Protein AF-A0A0F8VX07-F1 (afdb_monomer_lite)

Structure (mmCIF, N/CA/C/O backbone):
data_AF-A0A0F8VX07-F1
#
_entry.id   AF-A0A0F8VX07-F1
#
loop_
_atom_site.group_PDB
_atom_site.id
_atom_site.type_symbol
_atom_site.label_atom_id
_atom_site.label_alt_id
_atom_site.label_comp_id
_atom_site.label_asym_id
_atom_site.label_entity_id
_atom_site.label_seq_id
_atom_site.pdbx_PDB_ins_code
_atom_site.Cartn_x
_atom_site.Cartn_y
_atom_site.Cartn_z
_atom_site.occupancy
_atom_site.B_iso_or_equiv
_atom_site.auth_seq_id
_atom_site.auth_comp_id
_atom_site.auth_asym_id
_atom_site.auth_atom_id
_atom_site.pdbx_PDB_model_num
ATOM 1 N N . ILE A 1 1 ? 12.899 34.084 32.078 1.00 50.78 1 ILE A N 1
ATOM 2 C CA . ILE A 1 1 ? 12.122 33.249 31.124 1.00 50.78 1 ILE A CA 1
ATOM 3 C C . ILE A 1 1 ? 12.776 33.352 29.733 1.00 50.78 1 ILE A C 1
ATOM 5 O O . ILE A 1 1 ? 12.197 33.912 28.819 1.00 50.78 1 ILE A O 1
ATOM 9 N N . SER A 1 2 ? 14.027 32.893 29.565 1.00 53.34 2 SER A N 1
ATOM 10 C CA . SER A 1 2 ? 14.739 33.014 28.268 1.00 53.34 2 SER A CA 1
ATOM 11 C C . SER A 1 2 ? 15.815 31.951 27.984 1.00 53.34 2 SER A C 1
ATOM 13 O O . SER A 1 2 ? 16.407 31.970 26.912 1.00 53.34 2 SER A O 1
ATOM 15 N N . SER A 1 3 ? 16.046 30.975 28.867 1.00 54.25 3 SER A N 1
ATOM 16 C CA . SER A 1 3 ? 17.060 29.920 28.668 1.00 54.25 3 SER A CA 1
ATOM 17 C C . SER A 1 3 ? 16.508 28.588 28.139 1.00 54.25 3 SER A C 1
ATOM 19 O O . SER A 1 3 ? 17.275 27.675 27.851 1.00 54.25 3 SER A O 1
ATOM 21 N N . ASN A 1 4 ? 15.189 28.473 27.961 1.00 59.31 4 ASN A N 1
ATOM 22 C CA . ASN A 1 4 ? 14.521 27.222 27.580 1.00 59.31 4 ASN A CA 1
ATOM 23 C C . ASN A 1 4 ? 14.160 27.150 26.087 1.00 59.31 4 ASN A C 1
ATOM 25 O O . ASN A 1 4 ? 13.338 26.333 25.712 1.00 59.31 4 ASN A O 1
ATOM 29 N N . SER A 1 5 ? 14.704 28.013 25.226 1.00 62.50 5 SER A N 1
ATOM 30 C CA . SER A 1 5 ? 14.441 27.936 23.776 1.00 62.50 5 SER A CA 1
ATOM 31 C C . SER A 1 5 ? 15.572 27.200 23.054 1.00 62.50 5 SER A C 1
ATOM 33 O O . SER A 1 5 ? 15.346 26.237 22.325 1.00 62.50 5 SER A O 1
ATOM 35 N N . THR A 1 6 ? 16.824 27.569 23.332 1.00 66.00 6 THR A N 1
ATOM 36 C CA . THR A 1 6 ? 18.014 26.998 22.679 1.00 66.00 6 THR A CA 1
ATOM 37 C C . THR A 1 6 ? 18.253 25.526 23.016 1.00 66.00 6 THR A C 1
ATOM 39 O O . THR A 1 6 ? 18.688 24.768 22.149 1.00 66.00 6 THR A O 1
ATOM 42 N N . THR A 1 7 ? 17.922 25.085 24.232 1.00 72.75 7 THR A N 1
ATOM 43 C CA . THR A 1 7 ? 18.039 23.676 24.645 1.00 72.75 7 THR A CA 1
ATOM 44 C C . THR A 1 7 ? 17.040 22.772 23.927 1.00 72.75 7 THR A C 1
ATOM 46 O O . THR A 1 7 ? 17.403 21.661 23.548 1.00 72.75 7 THR A O 1
ATOM 49 N N . TYR A 1 8 ? 15.824 23.252 23.653 1.00 80.56 8 TYR A N 1
ATOM 50 C CA . TYR A 1 8 ? 14.815 22.498 22.904 1.00 80.56 8 TYR A CA 1
ATOM 51 C C . TYR A 1 8 ? 15.200 22.341 21.438 1.00 80.56 8 TYR A C 1
ATOM 53 O O . TYR A 1 8 ? 15.078 21.249 20.893 1.00 80.56 8 TYR A O 1
ATOM 61 N N . TRP A 1 9 ? 15.735 23.387 20.805 1.00 83.62 9 TRP A N 1
ATOM 62 C CA . TRP A 1 9 ? 16.236 23.289 19.431 1.00 83.62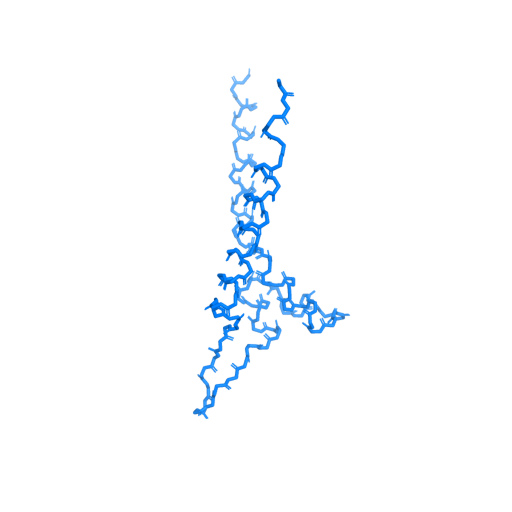 9 TRP A CA 1
ATOM 63 C C . TRP A 1 9 ? 17.455 22.370 19.320 1.00 83.62 9 TRP A C 1
ATOM 65 O O . TRP A 1 9 ? 17.537 21.569 18.388 1.00 83.62 9 TRP A O 1
ATOM 75 N N . ALA A 1 10 ? 18.379 22.425 20.283 1.00 86.00 10 ALA A N 1
ATOM 76 C CA . ALA A 1 10 ? 19.510 21.502 20.339 1.00 86.00 10 ALA A CA 1
ATOM 77 C C . ALA A 1 10 ? 19.051 20.048 20.555 1.00 86.00 10 ALA A C 1
ATOM 79 O O . ALA A 1 10 ? 19.519 19.147 19.854 1.00 86.00 10 ALA A O 1
ATOM 80 N N . ALA A 1 11 ? 18.094 19.823 21.461 1.00 88.75 11 ALA A N 1
ATOM 81 C CA . ALA A 1 11 ? 17.503 18.513 21.723 1.00 88.75 11 ALA A CA 1
ATOM 82 C C . ALA A 1 11 ? 16.723 17.979 20.514 1.00 88.75 11 ALA A C 1
ATOM 84 O O . ALA A 1 11 ? 16.900 16.821 20.146 1.00 88.75 11 ALA A O 1
ATOM 85 N N . LEU A 1 12 ? 15.935 18.818 19.836 1.00 88.44 12 LEU A N 1
ATOM 86 C CA . LEU A 1 12 ? 15.225 18.466 18.606 1.00 88.44 12 LEU A CA 1
ATOM 87 C C . LEU A 1 12 ? 16.211 18.115 17.487 1.00 88.44 12 LEU A C 1
ATOM 89 O O . LEU A 1 12 ? 16.044 17.100 16.821 1.00 88.44 12 LEU A O 1
ATOM 93 N N . CYS A 1 13 ? 17.281 18.893 17.305 1.00 86.38 13 CYS A N 1
ATOM 94 C CA . CYS A 1 13 ? 18.336 18.587 16.337 1.00 86.38 13 CYS A CA 1
ATOM 95 C C . CYS A 1 13 ? 19.041 17.258 16.641 1.00 86.38 13 CYS A C 1
ATOM 97 O O . CYS A 1 13 ? 19.322 16.489 15.717 1.00 86.38 13 CYS A O 1
ATOM 99 N N . LEU A 1 14 ? 19.321 16.968 17.915 1.00 88.38 14 LEU A N 1
ATOM 100 C CA . LEU A 1 14 ? 19.906 15.695 18.334 1.00 88.38 14 LEU A CA 1
ATOM 101 C C . LEU A 1 14 ? 18.923 14.536 18.117 1.00 88.38 14 LEU A C 1
ATOM 103 O O . LEU A 1 14 ? 19.305 13.515 17.553 1.00 88.38 14 LEU A O 1
ATOM 107 N N . TRP A 1 15 ? 17.651 14.718 18.466 1.00 92.06 15 TRP A N 1
ATOM 108 C CA . TRP A 1 15 ? 16.576 13.746 18.263 1.00 92.06 15 TRP A CA 1
ATOM 109 C C . TRP A 1 15 ? 16.349 13.441 16.777 1.00 92.06 1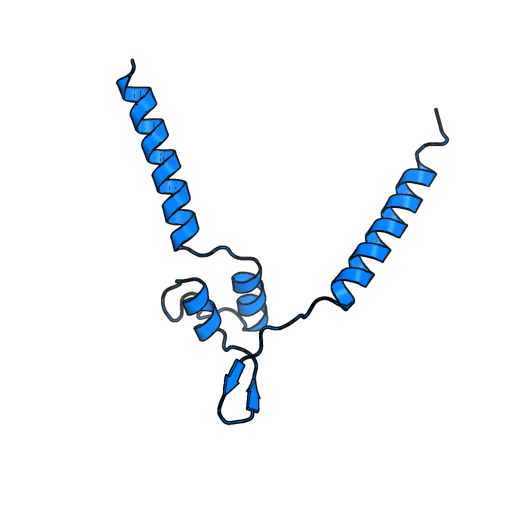5 TRP A C 1
ATOM 111 O O . TRP A 1 15 ? 16.310 12.279 16.380 1.00 92.06 15 TRP A O 1
ATOM 121 N N . LEU A 1 16 ? 16.328 14.464 15.918 1.00 90.94 16 LEU A N 1
ATOM 122 C CA . LEU A 1 16 ? 16.248 14.301 14.465 1.00 90.94 16 LEU A CA 1
ATOM 123 C C . LEU A 1 16 ? 17.481 13.582 13.897 1.00 90.94 16 LEU A C 1
ATOM 125 O O . LEU A 1 16 ? 17.339 12.748 13.001 1.00 90.94 16 LEU A O 1
ATOM 129 N N . LYS A 1 17 ? 18.690 13.864 14.406 1.00 90.81 17 LYS A N 1
ATOM 130 C CA . LYS A 1 17 ? 19.912 13.126 14.032 1.00 90.81 17 LYS A CA 1
ATOM 131 C C . LYS A 1 17 ? 19.826 11.661 14.456 1.00 90.81 17 LYS A C 1
ATOM 133 O O . LYS A 1 17 ? 20.135 10.795 13.645 1.00 90.81 17 LYS A O 1
ATOM 138 N N . ILE A 1 18 ? 19.359 11.382 15.671 1.00 90.56 18 ILE A N 1
ATOM 139 C CA . ILE A 1 18 ? 19.150 10.021 16.181 1.00 90.56 18 ILE A CA 1
ATOM 140 C C . ILE A 1 18 ? 18.134 9.276 15.307 1.00 90.56 18 ILE A C 1
ATOM 142 O O . ILE A 1 18 ? 18.434 8.179 14.847 1.00 90.56 18 ILE A O 1
ATOM 146 N N . ILE A 1 19 ? 16.992 9.885 14.972 1.00 87.19 19 ILE A N 1
ATOM 147 C CA . ILE A 1 19 ? 15.982 9.278 14.087 1.00 87.19 19 ILE A CA 1
ATOM 148 C C . ILE A 1 19 ? 16.556 8.980 12.702 1.00 87.19 19 ILE A C 1
ATOM 150 O O . ILE A 1 19 ? 16.326 7.898 12.160 1.00 87.19 19 ILE A O 1
ATOM 154 N N . LYS A 1 20 ? 17.315 9.914 12.116 1.00 86.56 20 LYS A N 1
ATOM 155 C CA . LYS A 1 20 ? 17.973 9.698 10.817 1.00 86.56 20 LYS A CA 1
ATOM 156 C C . LYS A 1 20 ? 18.976 8.546 10.880 1.00 86.56 20 LYS A C 1
ATOM 158 O O . LYS A 1 20 ? 19.020 7.737 9.956 1.00 86.56 20 LYS A O 1
ATOM 163 N N . THR A 1 21 ? 19.739 8.448 11.967 1.00 85.06 21 THR A N 1
ATOM 164 C CA . THR A 1 21 ? 20.671 7.341 12.206 1.00 85.06 21 THR A CA 1
ATOM 165 C C . THR A 1 21 ? 19.923 6.018 12.337 1.00 85.06 21 THR A C 1
ATOM 167 O O . THR A 1 21 ? 20.267 5.070 11.644 1.00 85.06 21 THR A O 1
ATOM 170 N N . ILE A 1 22 ? 18.850 5.955 13.128 1.00 86.31 22 ILE A N 1
ATOM 171 C CA . ILE A 1 22 ? 18.040 4.739 13.302 1.00 86.31 22 ILE A CA 1
ATOM 172 C C . ILE A 1 22 ? 17.428 4.292 11.966 1.00 86.31 22 ILE A C 1
ATOM 174 O O . ILE A 1 22 ? 17.564 3.129 11.587 1.00 86.31 22 ILE A O 1
ATOM 178 N N . LYS A 1 23 ? 16.847 5.216 11.187 1.00 81.69 23 LYS A N 1
ATOM 179 C CA . LYS A 1 23 ? 16.286 4.914 9.855 1.00 81.69 23 LYS A CA 1
ATOM 180 C C . LYS A 1 23 ? 17.319 4.366 8.862 1.00 81.69 23 LYS A C 1
ATOM 182 O O . LYS A 1 23 ? 16.933 3.684 7.918 1.00 81.69 23 LYS A O 1
ATOM 187 N N . LYS A 1 24 ? 18.616 4.644 9.043 1.00 80.44 24 LYS A N 1
ATOM 188 C CA . LYS A 1 24 ? 19.688 4.108 8.185 1.00 80.44 24 LYS A CA 1
ATOM 189 C C . LYS A 1 24 ? 19.908 2.608 8.392 1.00 80.44 24 LYS A C 1
ATOM 191 O O . LYS A 1 24 ? 20.252 1.923 7.434 1.00 80.44 24 LYS A O 1
ATOM 196 N N . TYR A 1 25 ? 19.733 2.122 9.619 1.00 80.62 25 TYR A N 1
ATOM 197 C CA . TYR A 1 25 ? 19.974 0.722 9.983 1.00 80.62 25 TYR A CA 1
ATOM 198 C C . TYR A 1 25 ? 18.722 -0.155 9.887 1.00 80.62 25 TYR A C 1
ATOM 200 O O . TYR A 1 25 ? 18.823 -1.372 10.017 1.00 80.62 25 TYR A O 1
ATOM 208 N N . LEU A 1 26 ? 17.552 0.438 9.635 1.00 76.56 26 LEU A N 1
ATOM 209 C CA . LEU A 1 26 ? 16.325 -0.319 9.427 1.00 76.56 26 LEU A CA 1
ATOM 210 C C . LEU A 1 26 ? 16.381 -1.053 8.069 1.00 76.56 26 LEU A C 1
ATOM 212 O O . LEU A 1 26 ? 16.724 -0.428 7.058 1.00 76.56 26 LEU A O 1
ATOM 216 N N . PRO A 1 27 ? 16.048 -2.356 8.006 1.00 67.94 27 PRO A N 1
ATOM 217 C CA . PRO A 1 27 ? 15.938 -3.070 6.739 1.00 67.94 27 PRO A CA 1
ATOM 218 C C . PRO A 1 27 ? 14.881 -2.394 5.858 1.00 67.94 27 PRO A C 1
ATOM 220 O O . PRO A 1 27 ? 13.712 -2.317 6.221 1.00 67.94 27 PRO A O 1
ATOM 223 N N . LYS A 1 28 ? 15.320 -1.859 4.714 1.00 65.69 28 LYS A N 1
ATOM 224 C CA . LYS A 1 28 ? 14.487 -1.029 3.830 1.00 65.69 28 LYS A CA 1
ATOM 225 C C . LYS A 1 28 ? 13.479 -1.815 3.000 1.00 65.69 28 LYS A C 1
ATOM 227 O O . LYS A 1 28 ? 12.391 -1.315 2.758 1.00 65.69 28 LYS A O 1
ATOM 232 N N . ASP A 1 29 ? 13.843 -3.027 2.584 1.00 71.00 29 ASP A N 1
ATOM 233 C CA . ASP A 1 29 ? 13.095 -3.747 1.559 1.00 71.00 29 ASP A CA 1
ATOM 234 C C . ASP A 1 29 ? 12.832 -5.188 1.998 1.00 71.00 29 ASP A C 1
ATOM 236 O O . ASP A 1 29 ? 13.767 -5.946 2.280 1.00 71.00 29 ASP A O 1
ATOM 240 N N . GLN A 1 30 ? 11.558 -5.573 1.985 1.00 73.62 30 GLN A N 1
ATOM 241 C CA . GLN A 1 30 ? 11.147 -6.973 2.001 1.00 73.62 30 GLN A CA 1
ATOM 242 C C . GLN A 1 30 ? 11.700 -7.644 0.732 1.00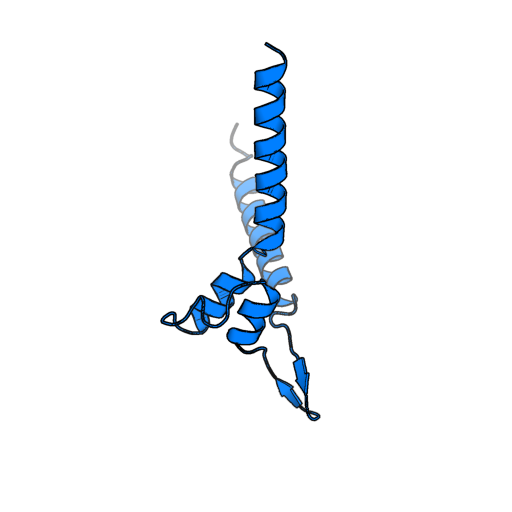 73.62 30 GLN A C 1
ATOM 244 O O . GLN A 1 30 ? 11.544 -7.136 -0.383 1.00 73.62 30 GLN A O 1
ATOM 249 N N . LYS A 1 31 ? 12.406 -8.763 0.901 1.00 82.44 31 LYS A N 1
ATOM 250 C CA . LYS A 1 31 ? 13.000 -9.534 -0.198 1.00 82.44 31 LYS A CA 1
ATOM 251 C C . LYS A 1 31 ? 12.422 -10.934 -0.182 1.00 82.44 31 LYS A C 1
ATOM 253 O O . LYS A 1 31 ? 12.330 -11.552 0.874 1.00 82.44 31 LYS A O 1
ATOM 258 N N . VAL A 1 32 ? 12.091 -11.434 -1.362 1.00 85.81 32 VAL A N 1
ATOM 259 C CA . VAL A 1 32 ? 11.613 -12.801 -1.545 1.00 85.81 32 VAL A CA 1
ATOM 260 C C . VAL A 1 32 ? 12.754 -13.642 -2.098 1.00 85.81 32 VAL A C 1
ATOM 262 O O . VAL A 1 32 ? 13.481 -13.211 -2.999 1.00 85.81 32 VAL A O 1
ATOM 265 N N . TYR A 1 33 ? 12.917 -14.840 -1.540 1.00 89.50 33 TYR A N 1
ATOM 266 C CA . TYR A 1 33 ? 13.828 -15.852 -2.056 1.00 89.50 33 TYR A CA 1
ATOM 267 C C . TYR A 1 33 ? 13.049 -16.801 -2.968 1.00 89.50 33 TYR A C 1
ATOM 269 O O . TYR A 1 33 ? 12.195 -17.550 -2.501 1.00 89.50 33 TYR A O 1
ATOM 277 N N . GLN A 1 34 ? 13.322 -16.745 -4.269 1.00 87.81 34 GLN A N 1
ATOM 278 C CA . GLN A 1 34 ? 12.724 -17.615 -5.285 1.00 87.81 34 GLN A CA 1
ATOM 279 C C . GLN A 1 34 ? 13.828 -18.106 -6.221 1.00 87.81 34 GLN A C 1
ATOM 281 O O . GLN A 1 34 ? 14.720 -17.341 -6.584 1.00 87.81 34 GLN A O 1
ATOM 286 N N . ASP A 1 35 ? 13.804 -19.390 -6.579 1.00 85.88 35 ASP A N 1
ATOM 287 C CA . ASP A 1 35 ? 14.723 -19.995 -7.557 1.00 85.88 35 ASP A CA 1
ATOM 288 C C . ASP A 1 35 ? 16.211 -19.708 -7.296 1.00 85.88 35 ASP A C 1
ATOM 290 O O . ASP A 1 35 ? 16.987 -19.369 -8.191 1.00 85.88 35 ASP A O 1
ATOM 294 N N . LYS A 1 36 ? 16.619 -19.831 -6.027 1.00 90.62 36 LYS A N 1
ATOM 295 C CA . LYS A 1 36 ? 17.983 -19.555 -5.544 1.00 90.62 36 LYS A CA 1
ATOM 296 C C . LYS A 1 36 ? 18.447 -18.101 -5.725 1.00 90.62 36 LYS A C 1
ATOM 298 O O . LYS A 1 36 ? 19.640 -17.820 -5.606 1.00 90.62 36 LYS A O 1
ATOM 303 N N . ARG A 1 37 ? 17.530 -17.163 -5.988 1.00 87.75 37 ARG A N 1
ATOM 304 C CA . ARG A 1 37 ? 17.812 -15.732 -6.160 1.00 87.75 37 ARG A CA 1
ATOM 305 C C . ARG A 1 37 ? 16.969 -14.885 -5.206 1.00 87.75 37 ARG A C 1
ATOM 307 O O . ARG A 1 37 ? 15.787 -15.131 -4.988 1.00 87.75 37 ARG A O 1
ATOM 314 N N . CYS A 1 38 ? 17.590 -13.847 -4.652 1.00 88.50 38 CYS A N 1
ATOM 315 C CA . CYS A 1 38 ? 16.885 -12.825 -3.883 1.00 88.50 38 CYS A CA 1
ATOM 316 C C . CYS A 1 38 ? 16.368 -11.748 -4.839 1.00 88.50 38 CYS A C 1
ATOM 318 O O . CYS A 1 38 ? 17.173 -11.078 -5.491 1.00 88.50 38 CYS A O 1
ATOM 320 N N . ARG A 1 39 ? 15.051 -11.537 -4.885 1.00 88.50 39 ARG A N 1
ATOM 321 C CA . ARG A 1 39 ? 14.433 -10.434 -5.636 1.00 88.50 39 ARG A CA 1
ATOM 322 C C . ARG A 1 39 ? 13.545 -9.572 -4.744 1.00 88.50 39 ARG A C 1
ATOM 324 O O . ARG A 1 39 ? 13.141 -9.984 -3.657 1.00 88.50 39 ARG A O 1
ATOM 331 N N . LYS A 1 40 ? 13.249 -8.361 -5.212 1.00 86.88 40 LYS A N 1
ATOM 332 C CA . LYS A 1 40 ? 12.222 -7.508 -4.602 1.00 86.88 40 LYS A CA 1
ATOM 333 C C . LYS A 1 40 ? 10.833 -8.045 -4.954 1.00 86.88 40 LYS A C 1
ATOM 335 O O . LYS A 1 40 ? 10.671 -8.705 -5.988 1.00 86.88 40 LYS A O 1
ATOM 340 N N . LEU A 1 41 ? 9.858 -7.772 -4.091 1.00 88.19 41 LEU A N 1
ATOM 341 C CA . LEU A 1 41 ? 8.457 -8.014 -4.416 1.00 88.19 41 LEU A CA 1
ATOM 342 C C . LEU A 1 41 ? 8.036 -7.098 -5.566 1.00 88.19 41 LEU A C 1
ATOM 344 O O . LEU A 1 41 ? 8.463 -5.947 -5.648 1.00 88.19 41 LEU A O 1
ATOM 348 N N . THR A 1 42 ? 7.208 -7.631 -6.450 1.00 89.31 42 THR A N 1
ATOM 349 C CA . THR A 1 42 ? 6.563 -6.871 -7.515 1.00 89.31 42 THR A CA 1
ATOM 350 C C . THR A 1 42 ? 5.424 -6.027 -6.939 1.00 89.31 42 THR A C 1
ATOM 352 O O . THR A 1 42 ? 4.851 -6.391 -5.909 1.00 89.31 42 THR A O 1
ATOM 355 N N . PRO A 1 43 ? 5.037 -4.924 -7.599 1.00 88.00 43 PRO A N 1
ATOM 356 C CA . PRO A 1 43 ? 3.924 -4.099 -7.131 1.00 88.00 43 PRO A CA 1
ATOM 357 C C . PRO A 1 43 ? 2.609 -4.882 -6.985 1.00 88.00 43 PRO A C 1
ATOM 359 O O . PRO A 1 43 ? 1.830 -4.618 -6.079 1.00 88.00 43 PRO A O 1
ATOM 362 N N . LEU A 1 44 ? 2.397 -5.892 -7.833 1.00 89.81 44 LEU A N 1
ATOM 363 C CA . LEU A 1 44 ? 1.216 -6.756 -7.793 1.00 89.81 44 LEU A CA 1
ATOM 364 C C . LEU A 1 44 ? 1.214 -7.673 -6.558 1.00 89.81 44 LEU A C 1
ATOM 366 O O . LEU A 1 44 ? 0.179 -7.884 -5.932 1.00 89.81 44 LEU A O 1
ATOM 370 N N . GLU A 1 45 ? 2.379 -8.183 -6.149 1.00 89.75 45 GLU A N 1
ATOM 371 C CA . GLU A 1 45 ? 2.501 -8.928 -4.889 1.00 89.75 45 GLU A CA 1
ATOM 372 C C . GLU A 1 45 ? 2.197 -8.031 -3.679 1.00 89.75 45 GLU A C 1
ATOM 374 O O . GLU A 1 45 ? 1.530 -8.480 -2.749 1.00 89.75 45 GLU A O 1
ATOM 379 N N . TYR A 1 46 ? 2.618 -6.760 -3.706 1.00 89.50 46 TYR A N 1
ATOM 380 C CA . TYR A 1 46 ? 2.272 -5.787 -2.662 1.00 89.50 46 TYR A CA 1
ATOM 381 C C . TYR A 1 46 ? 0.765 -5.510 -2.589 1.00 89.50 46 TYR A C 1
ATOM 383 O O . TYR A 1 46 ? 0.221 -5.477 -1.487 1.00 89.50 46 TYR A O 1
ATOM 391 N N . GLU A 1 47 ? 0.084 -5.358 -3.728 1.00 89.62 47 GLU A N 1
ATOM 392 C CA . GLU A 1 47 ? -1.377 -5.194 -3.773 1.00 89.62 47 GLU A CA 1
ATOM 393 C C . GLU A 1 47 ? -2.085 -6.373 -3.096 1.00 89.62 47 GLU A C 1
ATOM 395 O O . GLU A 1 47 ? -2.908 -6.184 -2.200 1.00 89.62 47 GLU A O 1
ATOM 400 N N . ARG A 1 48 ? -1.688 -7.600 -3.444 1.00 91.12 48 ARG A N 1
ATOM 401 C CA . ARG A 1 48 ? -2.271 -8.819 -2.869 1.00 91.12 48 ARG A CA 1
ATOM 402 C C . ARG A 1 48 ? -2.020 -8.950 -1.371 1.00 91.12 48 ARG A C 1
ATOM 404 O O . ARG A 1 48 ? -2.931 -9.329 -0.640 1.00 91.12 48 ARG A O 1
ATOM 411 N N . ILE A 1 49 ? -0.817 -8.608 -0.900 1.00 88.94 49 ILE A N 1
ATOM 412 C CA . ILE A 1 49 ? -0.494 -8.592 0.539 1.00 88.94 49 ILE A CA 1
ATOM 413 C C . ILE A 1 49 ? -1.387 -7.596 1.285 1.00 88.94 49 ILE A C 1
ATOM 415 O O . ILE A 1 49 ? -1.812 -7.872 2.403 1.00 88.94 49 ILE A O 1
ATOM 419 N N . GLN A 1 50 ? -1.720 -6.470 0.654 1.00 89.38 50 GLN A N 1
ATOM 420 C CA . GLN A 1 50 ? -2.633 -5.475 1.213 1.00 89.38 50 GLN A CA 1
ATOM 421 C C . GLN A 1 50 ? -4.120 -5.837 1.050 1.00 89.38 50 GLN A C 1
ATOM 423 O O . GLN A 1 50 ? -4.988 -5.038 1.410 1.00 89.38 50 GLN A O 1
ATOM 428 N N . THR A 1 51 ? -4.441 -7.041 0.554 1.00 91.06 51 THR A N 1
ATOM 429 C CA . THR A 1 51 ? -5.802 -7.510 0.217 1.00 91.06 51 THR A CA 1
ATOM 430 C C . THR A 1 51 ? -6.516 -6.635 -0.824 1.00 91.06 51 THR A C 1
ATOM 432 O O . THR A 1 51 ? -7.744 -6.587 -0.871 1.00 91.06 51 THR A O 1
ATOM 435 N N . LEU A 1 52 ? -5.750 -5.933 -1.666 1.00 89.06 52 LEU A N 1
ATOM 436 C CA . LEU A 1 52 ? -6.274 -5.129 -2.770 1.00 89.06 52 LEU A CA 1
ATOM 437 C C . LEU A 1 52 ? -6.594 -6.017 -3.983 1.00 89.06 52 LEU A C 1
ATOM 439 O O . LEU A 1 52 ? -5.928 -7.036 -4.192 1.00 89.06 52 LEU A O 1
ATOM 443 N N . PRO A 1 53 ? -7.589 -5.636 -4.805 1.00 89.44 53 PRO A N 1
ATOM 444 C CA . PRO A 1 53 ? -7.841 -6.313 -6.069 1.00 89.44 53 PRO A CA 1
ATOM 445 C C . PRO A 1 53 ? -6.647 -6.148 -7.019 1.00 89.44 53 PRO A C 1
ATOM 447 O O . PRO A 1 53 ? -5.944 -5.134 -6.990 1.00 89.44 53 PRO A O 1
ATOM 450 N N . ASP A 1 54 ? -6.435 -7.145 -7.877 1.00 89.81 54 ASP A N 1
ATOM 451 C CA . ASP A 1 54 ? -5.342 -7.132 -8.851 1.00 89.81 54 ASP A CA 1
ATOM 452 C C . ASP A 1 54 ? -5.419 -5.871 -9.735 1.00 89.81 54 ASP A C 1
ATOM 454 O O . ASP A 1 54 ? -6.478 -5.551 -10.279 1.00 89.81 54 ASP A O 1
ATOM 458 N N . ASN A 1 55 ? -4.288 -5.176 -9.907 1.00 88.38 55 ASN A N 1
ATOM 459 C CA . ASN A 1 55 ? -4.151 -3.944 -10.695 1.00 88.38 55 ASN A CA 1
ATOM 460 C C . ASN A 1 55 ? -4.865 -2.708 -10.119 1.00 88.38 55 ASN A C 1
ATOM 462 O O . ASN A 1 55 ? -5.089 -1.738 -10.844 1.00 88.38 55 ASN A O 1
ATOM 466 N N . TYR A 1 56 ? -5.154 -2.680 -8.814 1.00 87.44 56 TYR A N 1
ATOM 467 C 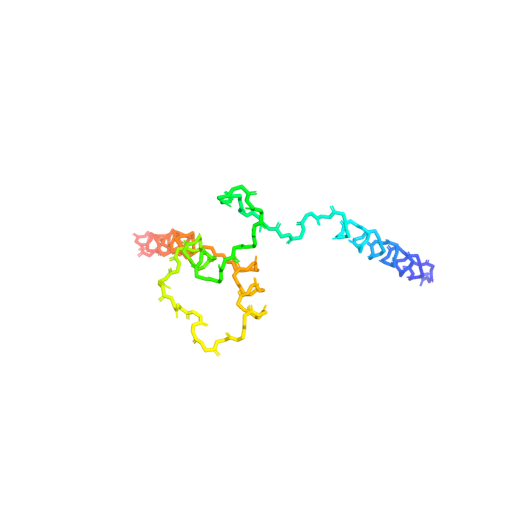CA . TYR A 1 56 ? -5.751 -1.509 -8.158 1.00 87.44 56 TYR A CA 1
ATOM 468 C C . TYR A 1 56 ? -4.956 -0.210 -8.381 1.00 87.44 56 TYR A C 1
ATOM 470 O O . TYR A 1 56 ? -5.539 0.865 -8.496 1.00 87.44 56 TYR A O 1
ATOM 478 N N . THR A 1 57 ? -3.624 -0.294 -8.476 1.00 86.94 57 THR A N 1
ATOM 479 C CA . THR A 1 57 ? -2.753 0.875 -8.693 1.00 86.94 57 THR A CA 1
ATOM 480 C C . THR A 1 57 ? -2.225 0.986 -10.130 1.00 86.94 57 THR A C 1
ATOM 482 O O . THR A 1 57 ? -1.184 1.603 -10.380 1.00 86.94 57 THR A O 1
ATOM 485 N N . GLN A 1 58 ? -2.935 0.403 -11.102 1.00 87.25 58 GLN A N 1
ATOM 486 C CA . GLN A 1 58 ? -2.592 0.513 -12.520 1.00 87.25 58 GLN A CA 1
ATOM 487 C C . GLN A 1 58 ? -2.656 1.976 -12.990 1.00 87.25 58 GLN A C 1
ATOM 489 O O . GLN A 1 58 ? -3.655 2.662 -12.806 1.00 87.25 58 GLN A O 1
ATOM 494 N N . GLY A 1 59 ? -1.567 2.458 -13.597 1.00 86.31 59 GLY A N 1
ATOM 495 C CA . GLY A 1 59 ? -1.424 3.849 -14.054 1.00 86.31 59 GLY A CA 1
ATOM 496 C C . GLY A 1 59 ? -0.574 4.740 -13.142 1.00 86.31 59 GLY A C 1
ATOM 497 O O . GLY A 1 59 ? -0.219 5.849 -13.533 1.00 86.31 59 GLY A O 1
ATOM 498 N N . VAL A 1 60 ? -0.181 4.253 -11.963 1.00 87.31 60 VAL A N 1
ATOM 499 C CA . VAL A 1 60 ? 0.752 4.941 -11.061 1.00 87.31 60 VAL A CA 1
ATOM 500 C C . VAL A 1 60 ? 2.179 4.441 -11.311 1.00 87.31 60 VAL A C 1
ATOM 502 O O . VAL A 1 60 ? 2.395 3.248 -11.515 1.00 87.31 60 VAL A O 1
ATOM 505 N N . ALA A 1 61 ? 3.175 5.335 -11.285 1.00 89.38 61 ALA A N 1
ATOM 506 C CA . ALA A 1 61 ? 4.576 4.928 -11.427 1.00 89.38 61 ALA A CA 1
ATOM 507 C C . ALA A 1 61 ? 5.006 4.012 -10.270 1.00 89.38 61 ALA A C 1
ATOM 509 O O . ALA A 1 61 ? 4.656 4.264 -9.115 1.00 89.38 61 ALA A O 1
ATOM 510 N N . ASP A 1 62 ? 5.817 2.992 -10.558 1.00 86.06 62 ASP A N 1
ATOM 511 C CA . ASP A 1 62 ? 6.171 1.943 -9.590 1.00 86.06 62 ASP A CA 1
ATOM 512 C C . ASP A 1 62 ? 6.717 2.489 -8.264 1.00 86.06 62 ASP A C 1
ATOM 514 O O . ASP A 1 62 ? 6.342 2.008 -7.198 1.00 86.06 62 ASP A O 1
ATOM 518 N N . THR A 1 63 ? 7.524 3.553 -8.299 1.00 87.31 63 THR A N 1
ATOM 519 C CA . THR A 1 63 ? 8.040 4.220 -7.090 1.00 87.31 63 THR A CA 1
ATOM 520 C C . THR A 1 63 ? 6.920 4.684 -6.155 1.00 87.31 63 THR A C 1
ATOM 522 O O . THR A 1 63 ? 7.010 4.514 -4.941 1.00 87.31 63 THR A O 1
ATOM 525 N N . HIS A 1 64 ? 5.847 5.251 -6.707 1.00 88.75 64 HIS A N 1
ATOM 526 C CA . HIS A 1 64 ? 4.697 5.700 -5.925 1.00 88.75 64 HIS A CA 1
ATOM 527 C C . HIS A 1 64 ? 3.833 4.526 -5.462 1.00 88.75 64 HIS A C 1
ATOM 529 O O . HIS A 1 64 ? 3.276 4.596 -4.370 1.00 88.75 64 HIS A O 1
ATOM 535 N N . ARG A 1 65 ? 3.776 3.432 -6.232 1.00 88.62 65 ARG A N 1
ATOM 536 C CA . ARG A 1 65 ? 3.083 2.200 -5.823 1.00 88.62 65 ARG A CA 1
ATOM 537 C C . ARG A 1 65 ? 3.725 1.595 -4.575 1.00 88.62 65 ARG A C 1
ATOM 539 O O . ARG A 1 65 ? 3.009 1.279 -3.629 1.00 88.62 65 ARG A O 1
ATOM 546 N N . TYR A 1 66 ? 5.059 1.505 -4.535 1.00 87.62 66 TYR A N 1
ATOM 547 C CA . TYR A 1 66 ? 5.785 0.998 -3.362 1.00 87.62 66 TYR A CA 1
ATOM 548 C C . TYR A 1 66 ? 5.582 1.870 -2.122 1.00 87.62 66 TYR A C 1
ATOM 550 O O . TYR A 1 66 ? 5.357 1.335 -1.041 1.00 87.62 66 TYR A O 1
ATOM 558 N N . ASN A 1 67 ? 5.618 3.196 -2.274 1.00 87.69 67 ASN A N 1
ATOM 559 C CA . ASN A 1 67 ? 5.380 4.102 -1.150 1.00 87.69 67 ASN A CA 1
ATOM 560 C C . ASN A 1 67 ? 3.926 4.007 -0.663 1.00 87.69 67 ASN A C 1
ATOM 562 O O . ASN A 1 67 ? 3.689 3.829 0.525 1.00 87.69 6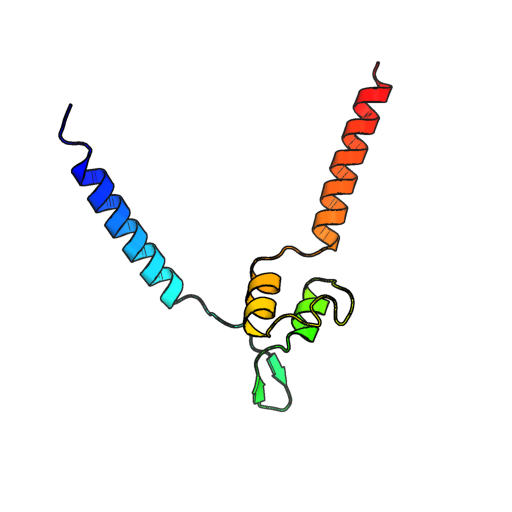7 ASN A O 1
ATOM 566 N N . GLY A 1 68 ? 2.952 4.040 -1.578 1.00 86.75 68 GLY A N 1
ATOM 567 C CA . GLY A 1 68 ? 1.531 3.973 -1.231 1.00 86.75 68 GLY A CA 1
ATOM 568 C C . GLY A 1 68 ? 1.135 2.659 -0.553 1.00 86.75 68 GLY A C 1
ATOM 569 O O . GLY A 1 68 ? 0.441 2.678 0.457 1.00 86.75 68 GLY A O 1
ATOM 570 N N . CYS A 1 69 ? 1.618 1.520 -1.056 1.00 87.19 69 CYS A N 1
ATOM 571 C CA . CYS A 1 69 ? 1.355 0.218 -0.431 1.00 87.19 69 CYS A CA 1
ATOM 572 C C . CYS A 1 69 ? 2.175 -0.011 0.850 1.00 87.19 69 CYS A C 1
ATOM 574 O O . CYS A 1 69 ? 1.807 -0.866 1.653 1.00 87.19 69 CYS A O 1
ATOM 576 N N . GLY A 1 70 ? 3.296 0.700 1.024 1.00 84.88 70 GLY A N 1
ATOM 577 C CA . GLY A 1 70 ? 4.150 0.619 2.211 1.00 84.88 70 GLY A CA 1
ATOM 578 C C . GLY A 1 70 ? 3.641 1.456 3.385 1.00 84.88 70 GLY A C 1
ATOM 579 O O . GLY A 1 70 ? 3.709 0.999 4.523 1.00 84.88 70 GLY A O 1
ATOM 580 N N . ASP A 1 71 ? 3.107 2.648 3.108 1.00 85.50 71 ASP A N 1
ATOM 581 C CA . ASP A 1 71 ? 2.512 3.538 4.115 1.00 85.50 71 ASP A CA 1
ATOM 582 C C . ASP A 1 71 ? 1.025 3.213 4.386 1.00 85.50 71 ASP A C 1
ATOM 584 O O . ASP A 1 71 ? 0.458 3.646 5.391 1.00 85.50 71 ASP A O 1
ATOM 588 N N . GLY A 1 72 ? 0.380 2.468 3.482 1.00 84.31 72 GLY A N 1
ATOM 589 C CA . GLY A 1 72 ? -1.035 2.104 3.552 1.00 84.31 72 GLY A CA 1
ATOM 590 C C . GLY A 1 72 ? -1.371 1.010 4.575 1.00 84.31 72 GLY A C 1
ATOM 591 O O . GLY A 1 72 ? -0.519 0.236 5.008 1.00 84.31 72 GLY A O 1
ATOM 592 N N . TRP A 1 73 ? -2.654 0.942 4.945 1.00 86.88 73 TRP A N 1
ATOM 593 C CA . TRP A 1 73 ? -3.234 -0.115 5.785 1.00 86.88 73 TRP A CA 1
ATOM 594 C C . TRP A 1 73 ? -3.959 -1.164 4.934 1.00 86.88 73 TRP A C 1
ATOM 596 O O . TRP A 1 73 ? -4.482 -0.847 3.864 1.00 86.88 73 TRP A O 1
ATOM 606 N N . THR A 1 74 ? -4.040 -2.396 5.441 1.00 90.81 74 THR A N 1
ATOM 607 C CA . THR A 1 74 ? -4.770 -3.491 4.788 1.00 90.81 74 THR A CA 1
ATOM 608 C C . THR A 1 74 ? -6.273 -3.202 4.764 1.00 90.81 74 THR A C 1
ATOM 610 O O . THR A 1 74 ? -6.860 -2.769 5.761 1.00 90.81 74 THR A O 1
ATOM 613 N N . VAL A 1 75 ? -6.917 -3.465 3.622 1.00 88.38 75 VAL A N 1
ATOM 614 C CA . VAL A 1 75 ? -8.345 -3.154 3.412 1.00 88.38 75 VAL A CA 1
ATOM 615 C C . VAL A 1 75 ? -9.237 -3.871 4.427 1.00 88.38 75 VAL A C 1
ATOM 617 O O . VAL A 1 75 ? -10.142 -3.257 4.990 1.00 88.38 75 VAL A O 1
ATOM 620 N N . ASP A 1 76 ? -8.957 -5.144 4.712 1.00 90.12 76 ASP A N 1
ATOM 621 C CA . ASP A 1 76 ? -9.770 -5.952 5.631 1.00 90.12 76 ASP A CA 1
ATOM 622 C C . ASP A 1 76 ? -9.802 -5.385 7.065 1.00 90.12 76 ASP A C 1
ATOM 624 O O . ASP A 1 76 ? -10.852 -5.331 7.709 1.00 90.12 76 ASP A O 1
ATOM 628 N N . VAL A 1 77 ? -8.676 -4.845 7.545 1.00 91.62 77 VAL A N 1
ATOM 629 C CA . VAL A 1 77 ? -8.591 -4.231 8.882 1.00 91.62 77 VAL A CA 1
ATOM 630 C C . VAL A 1 77 ? -9.439 -2.965 8.957 1.00 91.62 77 VAL A C 1
ATOM 632 O O . VAL A 1 77 ? -10.159 -2.760 9.935 1.00 91.62 77 VAL A O 1
ATOM 635 N N . ILE A 1 78 ? -9.409 -2.131 7.916 1.00 91.81 78 ILE A N 1
ATOM 636 C CA . ILE A 1 78 ? -10.237 -0.920 7.852 1.00 91.81 78 ILE A CA 1
ATOM 637 C C . ILE A 1 78 ? -11.721 -1.302 7.864 1.00 91.81 78 ILE A C 1
ATOM 639 O O . ILE A 1 78 ? -12.499 -0.731 8.628 1.00 91.81 78 ILE A O 1
ATOM 643 N N . VAL A 1 79 ? -12.113 -2.302 7.068 1.00 93.00 79 VAL A N 1
ATOM 644 C CA . VAL A 1 79 ? -13.496 -2.800 7.022 1.00 93.00 79 VAL A CA 1
ATOM 645 C C . VAL A 1 79 ? -13.939 -3.318 8.391 1.00 93.00 79 VAL A C 1
ATOM 647 O O . VAL A 1 79 ? -15.067 -3.049 8.807 1.00 93.00 79 VAL A O 1
ATOM 650 N N . HIS A 1 80 ? -13.069 -4.024 9.113 1.00 93.25 80 HIS A N 1
ATOM 651 C CA . HIS A 1 80 ? -13.359 -4.491 10.466 1.00 93.25 80 HIS A CA 1
ATOM 652 C C . HIS A 1 80 ? -13.588 -3.327 11.442 1.00 93.25 80 HIS A C 1
ATOM 654 O O . HIS A 1 80 ? -14.604 -3.305 12.138 1.00 93.25 80 HIS A O 1
ATOM 660 N N . ILE A 1 81 ? -12.696 -2.331 11.450 1.00 95.44 81 ILE A N 1
ATOM 661 C CA . ILE A 1 81 ? -12.805 -1.152 12.322 1.00 95.44 81 ILE A CA 1
ATOM 662 C C . ILE A 1 81 ? -14.099 -0.383 12.036 1.00 95.44 81 ILE A C 1
ATOM 664 O O . ILE A 1 81 ? -14.846 -0.064 12.961 1.00 95.44 81 ILE A O 1
ATOM 668 N N . LEU A 1 82 ? -14.400 -0.127 10.761 1.00 93.88 82 LEU A N 1
ATOM 669 C CA . LEU A 1 82 ? -15.603 0.608 10.369 1.00 93.88 82 LEU A CA 1
ATOM 670 C C . LEU A 1 82 ? -16.884 -0.141 10.750 1.00 93.88 82 LEU A C 1
ATOM 672 O O . LEU A 1 82 ? -17.805 0.477 11.277 1.00 93.88 82 LEU A O 1
ATOM 676 N N . LYS A 1 83 ? -16.931 -1.468 10.569 1.00 94.12 83 LYS A N 1
ATOM 677 C CA . LYS A 1 83 ? -18.068 -2.291 11.015 1.00 94.12 83 LYS A CA 1
ATOM 678 C C . LYS A 1 83 ? -18.305 -2.164 12.518 1.00 94.12 83 LYS A C 1
ATOM 680 O O . LYS A 1 83 ? -19.448 -2.006 12.933 1.00 94.12 83 LYS A O 1
ATOM 685 N N . VAL A 1 84 ? -17.245 -2.214 13.326 1.00 94.06 84 VAL A N 1
ATOM 686 C CA . VAL A 1 84 ? -17.351 -2.072 14.788 1.00 94.06 84 VAL A CA 1
ATOM 687 C C . VAL A 1 84 ? -17.898 -0.695 15.167 1.00 94.06 84 VAL A C 1
ATOM 689 O O . VAL A 1 84 ? -18.810 -0.610 15.986 1.00 94.06 84 VAL A O 1
ATOM 692 N N . ILE A 1 85 ? -17.396 0.374 14.543 1.00 94.56 85 ILE A N 1
ATOM 693 C CA . ILE A 1 85 ? -17.873 1.741 14.799 1.00 94.56 85 ILE A CA 1
ATOM 694 C C . ILE A 1 85 ? -19.357 1.874 14.432 1.00 94.56 85 ILE A C 1
ATOM 696 O O . ILE A 1 85 ? -20.146 2.344 15.248 1.00 94.56 85 ILE A O 1
ATOM 700 N N . SER A 1 86 ? -19.761 1.412 13.245 1.00 90.19 86 SER A N 1
ATOM 701 C CA . SER A 1 86 ? -21.162 1.468 12.809 1.00 90.19 86 SER A CA 1
ATOM 702 C C . SER A 1 86 ? -22.097 0.669 13.716 1.00 90.19 86 SER A C 1
ATOM 704 O O . SER A 1 86 ? -23.206 1.114 13.996 1.00 90.19 86 SER A O 1
ATOM 706 N N . LEU A 1 87 ? -21.662 -0.494 14.210 1.00 89.69 87 LEU A N 1
ATOM 707 C CA . LEU A 1 87 ? -22.453 -1.289 15.150 1.00 89.69 87 LEU A CA 1
ATOM 708 C C . LEU A 1 87 ? -22.668 -0.576 16.486 1.00 89.69 87 LEU A C 1
ATOM 710 O O . LEU A 1 87 ? -23.738 -0.717 17.068 1.00 89.69 87 LEU A O 1
ATOM 714 N N . ASN A 1 88 ? -21.679 0.170 16.977 1.00 88.44 88 ASN A N 1
ATOM 715 C CA . ASN A 1 88 ? -21.804 0.889 18.244 1.00 88.44 88 ASN A CA 1
ATOM 716 C C . ASN A 1 88 ? -22.765 2.080 18.131 1.00 88.44 88 ASN A C 1
ATOM 718 O O . ASN A 1 88 ? -23.614 2.244 18.999 1.00 88.44 88 ASN A O 1
ATOM 722 N N . LEU A 1 89 ? -22.722 2.826 17.023 1.00 87.69 89 LEU A N 1
ATOM 723 C CA . LEU A 1 89 ? -23.662 3.929 16.767 1.00 87.69 89 LEU A CA 1
ATOM 724 C C . LEU A 1 89 ? -25.122 3.452 16.675 1.00 87.69 89 LEU A C 1
ATOM 726 O O . LEU A 1 89 ? -26.047 4.129 17.120 1.00 87.69 89 LEU A O 1
ATOM 730 N N . ASN A 1 90 ? -25.340 2.255 16.129 1.00 85.00 90 ASN A N 1
ATOM 731 C CA . ASN A 1 90 ? -26.680 1.679 16.027 1.00 85.00 90 ASN A CA 1
ATOM 732 C C . ASN A 1 90 ? -27.230 1.181 17.374 1.00 85.00 90 ASN A C 1
ATOM 734 O O . ASN A 1 90 ? -28.435 0.987 17.484 1.00 85.00 90 ASN A O 1
ATOM 738 N N . LYS A 1 91 ? -26.377 0.950 18.381 1.00 82.12 91 LYS A N 1
ATOM 739 C CA . LYS A 1 91 ? -26.821 0.568 19.732 1.00 82.12 91 LYS A CA 1
ATOM 740 C C . LYS A 1 91 ? -27.288 1.779 20.527 1.00 82.12 91 LYS A C 1
ATOM 742 O O . LYS A 1 91 ? -28.349 1.727 21.124 1.00 82.12 91 LYS A O 1
ATOM 747 N N . GLU A 1 92 ? -26.550 2.882 20.450 1.00 76.75 92 GLU A N 1
ATOM 748 C CA . GLU A 1 92 ? -26.898 4.120 21.160 1.00 76.75 92 GLU A CA 1
ATOM 749 C C . GLU A 1 92 ? -28.254 4.696 20.716 1.00 76.75 92 GLU A C 1
ATOM 751 O O . GLU A 1 92 ? -28.959 5.284 21.519 1.00 76.75 92 GLU A O 1
ATOM 756 N N . SER A 1 93 ? -28.669 4.467 19.466 1.00 71.25 93 SER A N 1
ATOM 757 C CA . SER A 1 93 ? -29.988 4.885 18.954 1.00 71.25 93 SER A CA 1
ATOM 758 C C . SER A 1 93 ? -31.148 3.937 19.291 1.00 71.25 93 SER A C 1
ATOM 760 O O . SER A 1 93 ? -32.285 4.220 18.918 1.00 71.25 93 SER A O 1
ATOM 762 N N . GLN A 1 94 ? -30.880 2.801 19.942 1.00 59.97 94 GLN A N 1
ATOM 763 C CA . GLN A 1 94 ? -31.902 1.858 20.416 1.00 59.97 94 GLN A CA 1
ATOM 764 C C . GLN A 1 94 ? -32.131 1.940 21.932 1.00 59.97 94 GLN A C 1
ATOM 766 O O . GLN A 1 94 ? -33.063 1.305 22.424 1.00 59.97 94 GLN A O 1
ATOM 771 N N . ASP A 1 95 ? -31.304 2.712 22.643 1.00 59.12 95 ASP A N 1
ATOM 772 C CA . ASP A 1 95 ? -31.390 2.925 24.091 1.00 59.12 95 ASP A CA 1
ATOM 773 C C . ASP A 1 95 ? -32.110 4.250 24.469 1.00 59.12 95 ASP A C 1
ATOM 775 O O . ASP A 1 95 ? -32.224 4.554 25.659 1.00 59.12 95 ASP A O 1
ATOM 779 N N . ASP A 1 96 ? -32.636 4.987 23.478 1.00 48.84 96 ASP A N 1
ATOM 780 C CA . ASP A 1 96 ? -33.555 6.140 23.612 1.00 48.84 96 ASP A CA 1
ATOM 781 C C . ASP A 1 96 ? -35.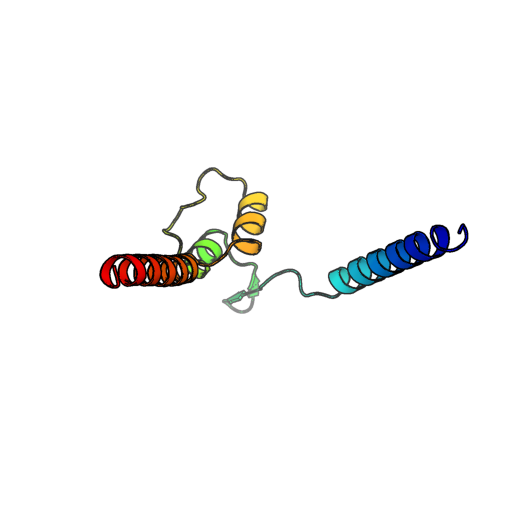015 5.738 23.307 1.00 48.84 96 ASP A C 1
ATOM 783 O O . ASP A 1 96 ? -35.937 6.248 23.992 1.00 48.84 96 ASP A O 1
#

Radius of gyration: 22.01 Å; chains: 1; bounding box: 54×53×45 Å

Secondary structure (DSSP, 8-state):
--STTHHHHHHHHHHHHHHHHHHHHS----EEEETTEEEEPPHHHHHHHTTPPTTTTTTS-HHHHHHHHHHSPPHHHHHHHHHHHHHHHHHHTT--

Sequence (96 aa):
ISSNSTTYWAALCLWLKIIKTIKKYLPKDQKVYQDKRCRKLTPLEYERIQTLPDNYTQGVADTHRYNGCGDGWTVDVIVHILKVISLNLNKESQDD

Foldseek 3Di:
DPPPPVVVVVVVVVVVVVVVVVVVPPDDFDWDQDPNDTDGDFLQNLCVVLVHPGCPVPPDDRVVSCVPSVPDHRPVVVVVVVVVVVVVVVVVVVVD

Organism: NCBI:txid412755

InterPro domains:
  IPR001525 C-5 cytosine methyltransferase [PF00145] (23-85)
  IPR029063 S-adenosyl-L-methionine-dependent methyltransferase superfamily [SSF53335] (21-86)

pLDDT: mean 83.95, std 10.31, range [48.84, 95.44]